Protein AF-A0A8S3X3Z8-F1 (afdb_monomer_lite)

Organism: Parnassius apollo (NCBI:txid110799)

Secondary structure (DSSP, 8-state):
-HHHHHHHHTTB-TTT--SHHHHHH--GGGGB-SS----HHHHHHHHH----HHHHHHHHHHHHHHHHHHHHHHHHHS-TTHHHHHHHHHTSHHHHT--SS--THHHHHHHTT--GGGS---

Sequence (122 aa):
MTLLRSICNRVLMPTAATTDKDYLSIQIEAHLNPVPYLGYLFESQVQKTTLPNDVINAVRKRCIDFTVKLGKQIKQKLPSNYIILEKMCQQSVENTLRQGKDNQIADLAAELGFYDEAIDKL

Foldseek 3Di:
DPPLVVLLVQFFDPPQDDDPVSSLVDDSVVGGDPDGDPDDVLVVVVVVDPDPPVVSVVVVVVSNVVSSVVSVVVSVPQDPCNVVVVVVVCVDPVNCPDPDPPNCVQVVCVVVVNDPVNVPPD

pLDDT: mean 76.03, std 9.34, range [44.56, 89.0]

Structure (mmCIF, N/CA/C/O backbone):
data_AF-A0A8S3X3Z8-F1
#
_entry.id   AF-A0A8S3X3Z8-F1
#
loop_
_atom_site.group_PDB
_atom_site.id
_atom_site.type_symbol
_atom_site.label_atom_id
_atom_site.label_alt_id
_atom_site.label_comp_id
_atom_site.label_asym_id
_atom_site.label_entity_id
_atom_site.label_seq_id
_atom_site.pdbx_PDB_ins_code
_atom_site.Cartn_x
_atom_site.Cartn_y
_atom_site.Cartn_z
_atom_site.occ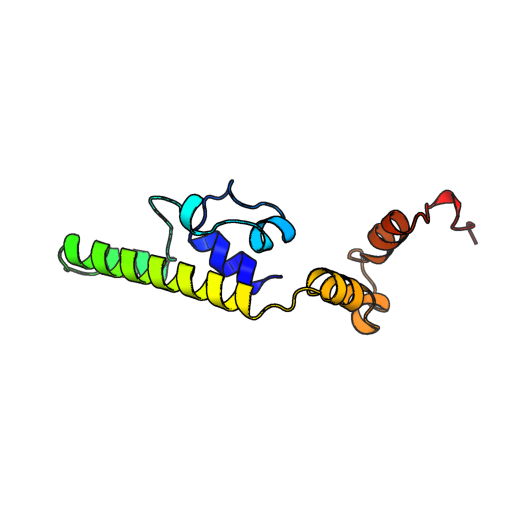upancy
_atom_site.B_iso_or_equiv
_atom_site.auth_seq_id
_atom_site.auth_comp_id
_atom_site.auth_asym_id
_atom_site.auth_atom_id
_atom_site.pdbx_PDB_model_num
ATOM 1 N N . MET A 1 1 ? 5.027 5.522 -8.194 1.00 59.56 1 MET A N 1
ATOM 2 C CA . MET A 1 1 ? 4.266 4.534 -7.384 1.00 59.56 1 MET A CA 1
ATOM 3 C C . MET A 1 1 ? 4.052 4.839 -5.877 1.00 59.56 1 MET A C 1
ATOM 5 O O . MET A 1 1 ? 3.787 3.937 -5.086 1.00 59.56 1 MET A O 1
ATOM 9 N N . THR A 1 2 ? 4.073 6.093 -5.410 1.00 64.69 2 THR A N 1
ATOM 10 C CA . THR A 1 2 ? 4.222 6.386 -3.961 1.00 64.69 2 THR A CA 1
ATOM 11 C C . THR A 1 2 ? 2.991 6.087 -3.093 1.00 64.69 2 THR A C 1
ATOM 13 O O . THR A 1 2 ? 3.135 5.644 -1.953 1.00 64.69 2 THR A O 1
ATOM 16 N N . LEU A 1 3 ? 1.776 6.305 -3.612 1.00 74.62 3 LEU A N 1
ATOM 17 C CA . LEU A 1 3 ? 0.544 6.155 -2.827 1.00 74.62 3 LEU A CA 1
A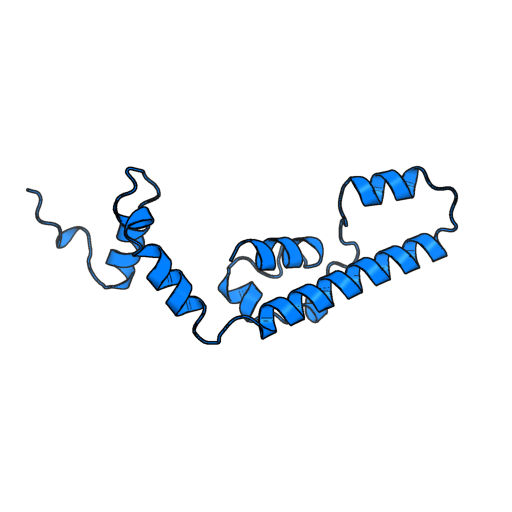TOM 18 C C . LEU A 1 3 ? 0.187 4.685 -2.569 1.00 74.62 3 LEU A C 1
ATOM 20 O O . LEU A 1 3 ? -0.073 4.319 -1.424 1.00 74.62 3 LEU A O 1
ATOM 24 N N . LEU A 1 4 ? 0.215 3.837 -3.606 1.00 77.50 4 LEU A N 1
ATOM 25 C CA . LEU A 1 4 ? -0.046 2.400 -3.464 1.00 77.50 4 LEU A CA 1
ATOM 26 C C . LEU A 1 4 ? 0.973 1.769 -2.510 1.00 77.50 4 LEU A C 1
ATOM 28 O O . LEU A 1 4 ? 0.585 1.073 -1.575 1.00 77.50 4 LEU A O 1
ATOM 32 N N . ARG A 1 5 ? 2.258 2.101 -2.680 1.00 76.75 5 ARG A N 1
ATOM 33 C CA . ARG A 1 5 ? 3.336 1.672 -1.784 1.00 76.75 5 ARG A CA 1
ATOM 34 C C . ARG A 1 5 ? 3.093 2.100 -0.335 1.00 76.75 5 ARG A C 1
ATOM 36 O O . ARG A 1 5 ? 3.203 1.279 0.571 1.00 76.75 5 ARG A O 1
ATOM 43 N N . SER A 1 6 ? 2.718 3.360 -0.103 1.00 79.19 6 SER A N 1
ATOM 44 C CA . SER A 1 6 ? 2.443 3.879 1.245 1.00 79.19 6 SER A CA 1
ATOM 45 C C .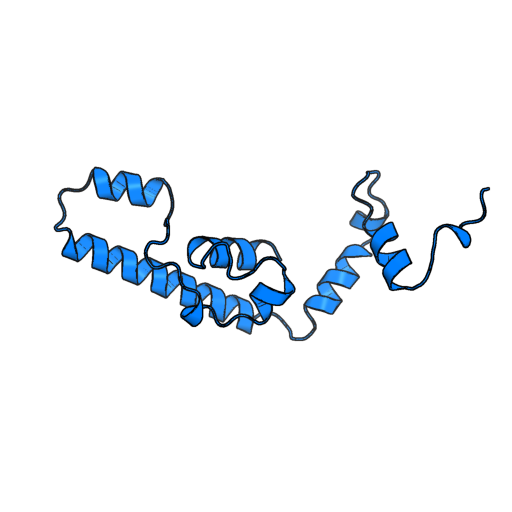 SER A 1 6 ? 1.269 3.167 1.925 1.00 79.19 6 SER A C 1
ATOM 47 O O . SER A 1 6 ? 1.354 2.827 3.105 1.00 79.19 6 SER A O 1
ATOM 49 N N . ILE A 1 7 ? 0.189 2.908 1.183 1.00 80.69 7 ILE A N 1
ATOM 50 C CA . ILE A 1 7 ? -1.008 2.221 1.686 1.00 80.69 7 ILE A CA 1
ATOM 51 C C . ILE A 1 7 ? -0.689 0.758 2.001 1.00 80.69 7 ILE A C 1
ATOM 53 O O . ILE A 1 7 ? -0.995 0.283 3.094 1.00 80.69 7 ILE A O 1
ATOM 57 N N . CYS A 1 8 ? -0.029 0.064 1.075 1.00 79.94 8 CYS A N 1
ATOM 58 C CA . CYS A 1 8 ? 0.349 -1.332 1.241 1.00 79.94 8 CYS A CA 1
ATOM 59 C C . CYS A 1 8 ? 1.322 -1.523 2.416 1.00 79.94 8 CYS A C 1
ATOM 61 O O . CYS A 1 8 ? 1.100 -2.403 3.240 1.00 79.94 8 CYS A O 1
ATOM 63 N N . ASN A 1 9 ? 2.323 -0.656 2.589 1.00 81.19 9 ASN A N 1
ATOM 64 C CA . ASN A 1 9 ? 3.299 -0.772 3.684 1.00 81.19 9 ASN A CA 1
ATOM 65 C C . ASN A 1 9 ? 2.720 -0.603 5.093 1.00 81.19 9 ASN A C 1
ATOM 67 O O . ASN A 1 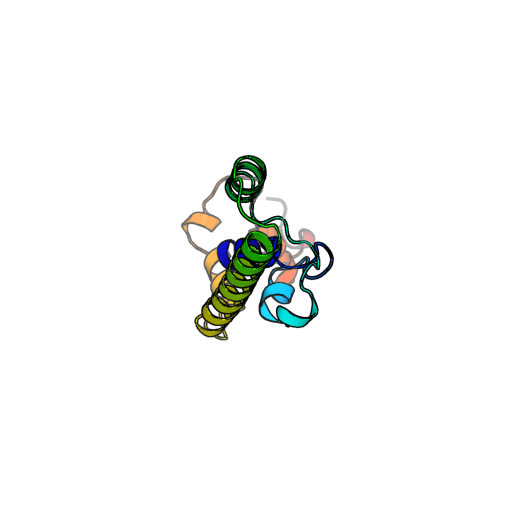9 ? 3.349 -1.024 6.058 1.00 81.19 9 ASN A O 1
ATOM 71 N N . ARG A 1 10 ? 1.535 0.000 5.242 1.00 80.44 10 ARG A N 1
ATOM 72 C CA . ARG A 1 10 ? 0.877 0.105 6.557 1.00 80.44 10 ARG A CA 1
ATOM 73 C C . ARG A 1 10 ? 0.269 -1.210 7.029 1.00 80.44 10 ARG A C 1
ATOM 75 O O . ARG A 1 10 ? 0.030 -1.367 8.222 1.00 80.44 10 ARG A O 1
ATOM 82 N N . VAL A 1 11 ? -0.033 -2.117 6.104 1.00 80.75 11 VAL A N 1
ATOM 83 C CA . VAL A 1 11 ? -0.817 -3.325 6.395 1.00 80.75 11 VAL A CA 1
ATOM 84 C C . VAL A 1 11 ? -0.071 -4.600 6.027 1.00 80.75 11 VAL A C 1
ATOM 86 O O . VAL A 1 11 ? -0.319 -5.643 6.621 1.00 80.75 11 VAL A O 1
ATOM 89 N N . LEU A 1 12 ? 0.848 -4.531 5.068 1.00 81.56 12 LEU A N 1
ATOM 90 C CA . LEU A 1 12 ? 1.684 -5.654 4.674 1.00 81.56 12 LEU A CA 1
ATOM 91 C C . LEU A 1 12 ? 2.852 -5.853 5.635 1.00 81.56 12 LEU A C 1
ATOM 93 O O . LEU A 1 12 ? 3.320 -4.924 6.298 1.00 81.56 12 LEU A O 1
ATOM 97 N N . MET A 1 13 ? 3.354 -7.082 5.669 1.00 78.44 13 MET A N 1
ATOM 98 C CA . MET A 1 13 ? 4.633 -7.381 6.299 1.00 78.44 13 MET A CA 1
ATOM 99 C C . MET A 1 13 ? 5.772 -6.613 5.602 1.00 78.44 13 MET A C 1
ATOM 101 O O . MET A 1 13 ? 5.770 -6.517 4.373 1.00 78.44 13 MET A O 1
ATOM 105 N N . PRO A 1 14 ? 6.792 -6.130 6.340 1.00 71.88 14 PRO A N 1
ATOM 106 C CA . PRO A 1 14 ? 7.942 -5.435 5.747 1.00 71.88 14 PRO A CA 1
ATOM 107 C C . PRO A 1 14 ? 8.699 -6.268 4.704 1.00 71.88 14 PRO A C 1
ATOM 109 O O . PRO A 1 14 ? 9.363 -5.724 3.831 1.00 71.88 14 PRO A O 1
ATOM 112 N N . THR A 1 15 ? 8.594 -7.595 4.796 1.00 73.50 15 THR A N 1
ATOM 113 C CA . THR A 1 15 ? 9.233 -8.561 3.896 1.00 73.50 15 THR A CA 1
ATOM 114 C C . THR A 1 15 ? 8.399 -8.899 2.662 1.00 73.50 15 THR A C 1
ATOM 116 O O . THR A 1 15 ? 8.874 -9.625 1.797 1.00 73.50 15 THR A O 1
ATOM 119 N N . ALA A 1 16 ? 7.156 -8.418 2.576 1.00 68.62 16 ALA A N 1
ATOM 120 C CA . ALA A 1 16 ? 6.211 -8.848 1.552 1.00 68.62 16 ALA A CA 1
ATOM 121 C C . ALA A 1 16 ? 6.489 -8.240 0.173 1.00 68.62 16 ALA A C 1
ATOM 123 O O . ALA A 1 16 ? 6.277 -8.898 -0.838 1.00 68.62 16 ALA A O 1
ATOM 124 N N . ALA A 1 17 ? 6.931 -6.984 0.122 1.00 62.19 17 ALA A N 1
ATOM 125 C CA . ALA A 1 17 ? 7.170 -6.273 -1.126 1.00 62.19 17 ALA A CA 1
ATOM 126 C C . ALA A 1 17 ? 8.309 -5.270 -0.939 1.00 62.19 17 ALA A C 1
ATOM 128 O O . ALA A 1 17 ? 8.236 -4.392 -0.078 1.00 62.19 17 ALA A O 1
ATOM 129 N N . THR A 1 18 ? 9.357 -5.407 -1.748 1.00 63.12 18 THR A N 1
ATOM 130 C CA . THR A 1 18 ? 10.528 -4.520 -1.731 1.00 63.12 18 THR A CA 1
ATOM 131 C C . THR A 1 18 ? 10.606 -3.657 -2.984 1.00 63.12 18 THR A C 1
ATOM 133 O O . THR A 1 18 ? 11.146 -2.551 -2.910 1.00 63.12 18 THR A O 1
ATOM 136 N N . THR A 1 19 ? 10.013 -4.089 -4.102 1.00 63.53 19 THR A N 1
ATOM 137 C CA . THR A 1 19 ? 10.003 -3.334 -5.365 1.00 63.53 19 THR A CA 1
ATOM 138 C C . THR A 1 19 ? 8.599 -2.897 -5.795 1.00 63.53 19 THR A C 1
ATOM 140 O O . THR A 1 19 ? 7.594 -3.508 -5.434 1.00 63.53 19 THR A O 1
ATOM 143 N N . ASP A 1 20 ? 8.505 -1.838 -6.608 1.00 64.56 20 ASP A N 1
ATOM 144 C CA . ASP A 1 20 ? 7.224 -1.313 -7.119 1.00 64.56 20 ASP A CA 1
ATOM 145 C C . ASP A 1 20 ? 6.453 -2.333 -7.979 1.00 64.56 20 ASP A C 1
ATOM 147 O O . ASP A 1 20 ? 5.218 -2.354 -7.980 1.00 64.56 20 ASP A O 1
ATOM 151 N N . LYS A 1 21 ? 7.171 -3.251 -8.639 1.00 65.62 21 LYS A N 1
ATOM 152 C CA . LYS A 1 21 ? 6.579 -4.385 -9.366 1.00 65.62 21 LYS A CA 1
ATOM 153 C C . LYS A 1 21 ? 5.918 -5.389 -8.422 1.00 65.62 21 LYS A C 1
ATOM 155 O O . LYS A 1 21 ? 4.878 -5.945 -8.775 1.00 65.62 21 LYS A O 1
ATOM 160 N N . ASP A 1 22 ? 6.460 -5.568 -7.219 1.00 70.38 22 ASP A N 1
ATOM 161 C CA . ASP A 1 22 ? 5.895 -6.478 -6.223 1.00 70.38 22 ASP A CA 1
ATOM 162 C C . ASP A 1 22 ? 4.562 -5.947 -5.700 1.00 70.38 22 ASP A C 1
ATOM 164 O O . ASP A 1 22 ? 3.592 -6.691 -5.642 1.00 70.38 22 ASP A O 1
ATOM 168 N N . TYR A 1 23 ? 4.430 -4.644 -5.426 1.00 72.25 23 TYR A N 1
ATOM 169 C CA . TYR A 1 23 ? 3.136 -4.077 -5.006 1.00 72.25 23 TYR A CA 1
ATOM 170 C C . TYR A 1 23 ? 2.043 -4.218 -6.081 1.00 72.25 23 TYR A C 1
ATOM 172 O O . TYR A 1 23 ? 0.854 -4.324 -5.757 1.00 72.25 23 TYR A O 1
ATOM 180 N N . LEU A 1 24 ? 2.431 -4.255 -7.360 1.00 72.75 24 LEU A N 1
ATOM 181 C CA . LEU A 1 24 ? 1.525 -4.475 -8.487 1.00 72.75 24 LEU A CA 1
ATOM 182 C C . LEU A 1 24 ? 1.168 -5.949 -8.700 1.00 72.75 24 LEU A C 1
ATOM 184 O O . LEU A 1 24 ? 0.092 -6.225 -9.223 1.00 72.75 24 LEU A O 1
ATOM 188 N N . SER A 1 25 ? 1.992 -6.907 -8.286 1.00 72.38 25 SER A N 1
ATOM 189 C CA . SER A 1 25 ? 1.725 -8.342 -8.474 1.00 72.38 25 SER A CA 1
ATOM 190 C C . SER A 1 25 ? 1.189 -9.020 -7.209 1.00 72.38 25 SER A C 1
ATOM 192 O O . SER A 1 25 ? 0.403 -9.963 -7.309 1.00 72.38 25 SER A O 1
ATOM 194 N N . ILE A 1 26 ? 1.504 -8.488 -6.027 1.00 75.69 26 ILE A N 1
ATOM 195 C CA . ILE A 1 26 ? 1.234 -9.138 -4.746 1.00 75.69 26 ILE A CA 1
ATOM 196 C C . ILE A 1 26 ? -0.259 -9.286 -4.451 1.00 75.69 26 ILE A C 1
ATOM 198 O O . ILE A 1 26 ? -1.091 -8.409 -4.727 1.00 75.69 26 ILE A O 1
ATOM 202 N N . GLN A 1 27 ? -0.587 -10.425 -3.844 1.00 74.44 27 GLN A N 1
ATOM 203 C CA . GLN A 1 27 ? -1.867 -10.665 -3.196 1.00 74.44 27 GLN A CA 1
ATOM 204 C C . GLN A 1 27 ? -1.811 -10.074 -1.788 1.00 74.44 27 GLN A C 1
ATOM 206 O O . GLN A 1 27 ? -1.185 -10.643 -0.892 1.00 74.44 27 GLN A O 1
ATOM 211 N N . ILE A 1 28 ? -2.454 -8.914 -1.614 1.00 74.94 28 ILE A N 1
ATOM 212 C CA . ILE A 1 28 ? -2.405 -8.120 -0.375 1.00 74.94 28 ILE A CA 1
ATOM 213 C C . ILE A 1 28 ? -2.869 -8.948 0.835 1.00 74.94 28 ILE A C 1
ATOM 215 O O . ILE A 1 28 ? -2.270 -8.871 1.899 1.00 74.94 28 ILE A O 1
ATOM 219 N N . GLU A 1 29 ? -3.897 -9.783 0.662 1.00 74.25 29 GLU A N 1
ATOM 220 C CA . GLU A 1 29 ? -4.501 -10.589 1.736 1.00 74.25 29 GLU A CA 1
ATOM 221 C C . GLU A 1 29 ? -3.581 -11.694 2.267 1.00 74.25 29 GLU A C 1
ATOM 223 O O . GLU A 1 29 ? -3.663 -12.040 3.440 1.00 74.25 29 GLU A O 1
ATOM 228 N N . ALA A 1 30 ? -2.686 -12.225 1.430 1.00 76.12 30 ALA A N 1
ATOM 229 C CA . ALA A 1 30 ? -1.796 -13.321 1.811 1.00 76.12 30 ALA A CA 1
ATOM 230 C C . ALA A 1 30 ? -0.597 -12.858 2.657 1.00 76.12 30 ALA A C 1
ATOM 232 O O . ALA A 1 30 ? 0.031 -13.670 3.328 1.00 76.12 30 ALA A O 1
ATOM 233 N N . HIS A 1 31 ? -0.286 -11.560 2.633 1.00 79.31 31 HIS A N 1
ATOM 234 C CA . HIS A 1 31 ? 0.911 -10.995 3.261 1.00 79.31 31 HIS A CA 1
ATOM 235 C C . HIS A 1 31 ? 0.582 -9.919 4.304 1.00 79.31 31 HIS A C 1
ATOM 237 O O . HIS A 1 31 ? 1.394 -9.030 4.578 1.00 79.31 31 HIS A O 1
ATOM 243 N N . LEU A 1 32 ? -0.624 -9.986 4.872 1.00 79.38 32 LEU A N 1
ATOM 244 C CA . LEU A 1 32 ? -1.065 -9.102 5.943 1.00 79.38 32 LEU A CA 1
ATOM 245 C C . LEU A 1 32 ? -0.195 -9.283 7.187 1.00 79.38 32 LEU A C 1
ATOM 247 O O . LEU A 1 32 ? 0.057 -10.400 7.637 1.00 79.38 32 LEU A O 1
ATOM 251 N N . ASN A 1 33 ? 0.226 -8.166 7.768 1.00 78.44 33 ASN A N 1
ATOM 252 C CA . ASN A 1 33 ? 0.843 -8.159 9.080 1.00 78.44 33 ASN A CA 1
ATOM 253 C C . ASN A 1 33 ? -0.227 -8.517 10.132 1.00 78.44 33 ASN A C 1
ATOM 255 O O . ASN A 1 33 ? -1.287 -7.887 10.139 1.00 78.44 33 ASN A O 1
ATOM 259 N N . PRO A 1 34 ? 0.018 -9.502 11.019 1.00 71.38 34 PRO A N 1
ATOM 260 C CA . PRO A 1 34 ? -0.931 -9.882 12.066 1.00 71.38 34 PRO A CA 1
ATOM 261 C C . PRO A 1 34 ? -1.202 -8.755 13.076 1.00 71.38 34 PRO A C 1
ATOM 263 O O . PRO A 1 34 ? -2.286 -8.707 13.657 1.00 71.38 34 PRO A O 1
ATOM 266 N N . VAL A 1 35 ? -0.253 -7.831 13.275 1.00 75.44 35 VAL A N 1
ATOM 267 C CA . VAL A 1 35 ? -0.410 -6.662 14.155 1.00 75.44 35 VAL A CA 1
ATOM 268 C C . VAL A 1 35 ? 0.086 -5.409 13.421 1.00 75.44 35 VAL A C 1
ATOM 270 O O . VAL A 1 35 ? 1.187 -4.917 13.681 1.00 75.44 35 VAL A O 1
ATOM 273 N N . PRO A 1 36 ? -0.700 -4.882 12.465 1.00 78.94 36 PRO A N 1
ATOM 274 C CA . PRO A 1 36 ? -0.289 -3.726 11.690 1.00 78.94 36 PRO A CA 1
ATOM 275 C C . PRO A 1 36 ? -0.381 -2.460 12.544 1.00 78.94 36 PRO A C 1
ATOM 277 O O . PRO A 1 36 ? -1.365 -2.231 13.253 1.00 78.94 36 PRO A O 1
ATOM 280 N N . TYR A 1 37 ? 0.644 -1.619 12.446 1.00 81.88 37 TYR A N 1
ATOM 281 C CA . TYR A 1 37 ? 0.660 -0.306 13.077 1.00 81.88 37 TYR A CA 1
ATOM 282 C C . TYR A 1 37 ? -0.162 0.677 12.236 1.00 81.88 37 TYR A C 1
ATOM 284 O O . TYR A 1 37 ? 0.255 1.093 11.153 1.00 81.88 37 TYR A O 1
ATOM 292 N N . LEU A 1 38 ? -1.335 1.071 12.738 1.00 81.75 38 LEU A N 1
ATOM 293 C CA . LEU A 1 38 ? -2.266 1.948 12.009 1.00 81.75 38 LEU A CA 1
ATOM 294 C C . LEU A 1 38 ? -1.912 3.443 12.099 1.00 81.75 38 LEU A C 1
ATOM 296 O O . LEU A 1 38 ? -2.592 4.281 11.503 1.00 81.75 38 LEU A O 1
ATOM 300 N N . GLY A 1 39 ? -0.830 3.781 12.803 1.00 83.69 39 GLY A N 1
ATOM 301 C CA . GLY A 1 39 ? -0.324 5.142 12.943 1.00 83.69 39 GLY A CA 1
ATOM 302 C C . GLY A 1 39 ? -0.449 5.696 14.358 1.00 83.69 39 GLY A C 1
ATOM 303 O O . GLY A 1 39 ? -1.258 5.247 15.169 1.00 83.69 39 GLY A O 1
ATOM 304 N N . TYR A 1 40 ? 0.338 6.738 14.628 1.00 84.62 40 TYR A N 1
ATOM 305 C CA . TYR A 1 40 ? 0.465 7.344 15.954 1.00 84.62 40 TYR A CA 1
ATOM 306 C C . TYR A 1 40 ? -0.869 7.811 16.538 1.00 84.62 40 TYR A C 1
ATOM 308 O O . TYR A 1 40 ? -1.146 7.557 17.706 1.00 84.62 40 TYR A O 1
ATOM 316 N N . LEU A 1 41 ? -1.713 8.458 15.728 1.00 84.06 41 LEU A N 1
ATOM 317 C CA . LEU A 1 41 ? -3.009 8.958 16.189 1.00 84.06 41 LEU A CA 1
ATOM 318 C C . LEU A 1 41 ? -3.939 7.823 16.614 1.00 84.06 41 LEU A C 1
ATOM 320 O O . LEU A 1 41 ? -4.612 7.951 17.631 1.00 84.06 41 LEU A O 1
ATOM 324 N N . PHE A 1 42 ? -3.955 6.714 15.871 1.00 85.25 42 PHE A N 1
ATOM 325 C CA . PHE A 1 42 ? -4.790 5.567 16.208 1.00 85.25 42 PHE A CA 1
ATOM 326 C C . PHE A 1 42 ? -4.337 4.941 17.528 1.00 85.25 42 PHE A C 1
ATOM 328 O O . PHE A 1 42 ? -5.136 4.833 18.453 1.00 85.25 42 PHE A O 1
ATOM 335 N N . GLU A 1 43 ? -3.048 4.616 17.659 1.00 86.75 43 GLU A N 1
ATOM 336 C CA . GLU A 1 43 ? -2.526 3.993 18.884 1.00 86.75 43 GLU A CA 1
ATOM 337 C C . GLU A 1 43 ? -2.643 4.923 20.104 1.00 86.75 43 GLU A C 1
ATOM 339 O O . GLU A 1 43 ? -3.022 4.483 21.188 1.00 86.75 43 GLU A O 1
ATOM 344 N N . SER A 1 44 ? -2.418 6.228 19.924 1.00 86.31 44 SER A N 1
ATOM 345 C CA . SER A 1 44 ? -2.583 7.217 20.998 1.00 86.31 44 SER A CA 1
ATOM 346 C C . SER A 1 44 ? -4.033 7.330 21.465 1.00 86.31 44 SER A C 1
ATOM 348 O O . SER A 1 44 ? -4.281 7.520 22.654 1.00 86.31 44 SER A O 1
ATOM 350 N N . GLN A 1 45 ? -5.000 7.241 20.547 1.00 85.88 45 GLN A N 1
ATOM 351 C CA . GLN A 1 45 ? -6.418 7.285 20.906 1.00 85.88 45 GLN A CA 1
ATOM 352 C C . GLN A 1 45 ? -6.871 5.978 21.550 1.00 85.88 45 GLN A C 1
ATOM 354 O O . GLN A 1 45 ? -7.619 6.020 22.521 1.00 85.88 45 GLN A O 1
ATOM 359 N N . VAL A 1 46 ? -6.367 4.833 21.087 1.00 85.38 46 VAL A N 1
ATOM 360 C CA . VAL A 1 46 ? -6.619 3.532 21.722 1.00 85.38 46 VAL A CA 1
ATOM 361 C C . VAL A 1 46 ? -6.158 3.535 23.181 1.00 85.38 46 VAL A C 1
ATOM 363 O O . VAL A 1 46 ? -6.908 3.098 24.044 1.00 85.38 46 VAL A O 1
ATOM 366 N N . GLN A 1 47 ? -4.983 4.099 23.474 1.00 82.94 47 GLN A N 1
ATOM 367 C CA . GLN A 1 47 ? -4.472 4.205 24.847 1.00 82.94 47 GLN A CA 1
ATOM 368 C C . GLN A 1 47 ? -5.279 5.160 25.741 1.00 82.94 47 GLN A C 1
ATOM 370 O O . GLN A 1 47 ? -5.345 4.960 26.950 1.00 82.94 47 GLN A O 1
ATOM 375 N N . LYS A 1 48 ? -5.876 6.211 25.168 1.00 86.50 48 LYS A N 1
ATOM 376 C CA . LYS A 1 48 ? -6.653 7.221 25.911 1.00 86.50 48 LYS A CA 1
ATOM 377 C C . LYS A 1 48 ? -8.118 6.841 26.111 1.00 86.50 48 LYS A C 1
ATOM 379 O O . LYS A 1 48 ? -8.809 7.468 26.909 1.00 86.50 48 LYS A O 1
ATOM 384 N N . THR A 1 49 ? -8.606 5.863 25.360 1.00 83.81 49 THR A N 1
ATOM 385 C CA . THR A 1 49 ? -10.024 5.526 25.311 1.00 83.81 49 THR A CA 1
ATOM 386 C C . THR A 1 49 ? -10.358 4.428 26.319 1.00 83.81 49 THR A C 1
ATOM 388 O O . THR A 1 49 ? -9.634 3.452 26.453 1.00 83.81 49 THR A O 1
ATOM 391 N N . THR A 1 50 ? -11.498 4.549 26.999 1.00 85.94 50 THR A N 1
ATOM 392 C CA . THR A 1 50 ? -11.998 3.577 27.996 1.00 85.94 50 THR A CA 1
ATOM 393 C C . THR A 1 50 ? -12.829 2.442 27.379 1.00 85.94 50 THR A C 1
ATOM 395 O O . THR A 1 50 ? -13.550 1.737 28.082 1.00 85.94 50 THR A O 1
ATOM 398 N N . LEU A 1 51 ? -12.796 2.298 26.051 1.00 85.06 51 LEU A N 1
ATOM 399 C CA . LEU A 1 51 ? -13.604 1.318 25.331 1.00 85.06 51 LEU A CA 1
ATOM 400 C C . LEU A 1 51 ? -13.136 -0.109 25.648 1.00 85.06 51 LEU A C 1
ATOM 402 O O . LEU A 1 51 ? -11.938 -0.338 25.818 1.00 85.06 51 LEU A O 1
ATOM 406 N N . PRO A 1 52 ? -14.059 -1.087 25.643 1.00 88.56 52 PRO A N 1
ATOM 407 C CA . PRO A 1 52 ? -13.694 -2.491 25.719 1.00 88.56 52 PRO A CA 1
ATOM 408 C C . PRO A 1 52 ? -12.735 -2.874 24.590 1.00 88.56 52 PRO A C 1
ATOM 410 O O . PRO A 1 52 ? -12.880 -2.427 23.445 1.00 88.56 52 PRO A O 1
ATOM 413 N N . ASN A 1 53 ? -11.788 -3.757 24.905 1.00 84.81 53 ASN A N 1
ATOM 414 C CA . ASN A 1 53 ? -10.757 -4.195 23.965 1.00 84.81 53 ASN A CA 1
ATOM 415 C C . ASN A 1 53 ? -11.364 -4.834 22.698 1.00 84.81 53 ASN A C 1
ATOM 417 O O . ASN A 1 53 ? -10.838 -4.694 21.596 1.00 84.81 53 ASN A O 1
ATOM 421 N N . ASP A 1 54 ? -12.529 -5.464 22.839 1.00 87.25 54 ASP A N 1
ATOM 422 C CA . ASP A 1 54 ? -13.285 -6.101 21.758 1.00 87.25 54 ASP A CA 1
ATOM 423 C C . ASP A 1 54 ? -13.731 -5.082 20.698 1.00 87.25 54 ASP A C 1
ATOM 425 O O . ASP A 1 54 ? -13.631 -5.326 19.493 1.00 87.25 54 ASP A O 1
ATOM 429 N N . VAL A 1 55 ? -14.166 -3.898 21.145 1.00 86.75 55 VAL A N 1
ATOM 430 C CA . VAL A 1 55 ? -14.595 -2.800 20.268 1.00 86.75 55 VAL A CA 1
ATOM 431 C C . VAL A 1 55 ? -13.389 -2.202 19.550 1.00 86.75 55 VAL A C 1
ATOM 433 O O . VAL A 1 55 ? -13.441 -1.975 18.340 1.00 86.75 55 VAL A O 1
ATOM 436 N N . ILE A 1 56 ? -12.279 -2.005 20.265 1.00 85.12 56 ILE A N 1
ATOM 437 C CA . ILE A 1 56 ? -11.018 -1.515 19.690 1.00 85.12 56 ILE A CA 1
ATOM 438 C C . ILE A 1 56 ? -10.521 -2.467 18.596 1.00 85.12 56 ILE A C 1
ATOM 440 O O . ILE A 1 56 ? -10.170 -2.023 17.499 1.00 85.12 56 ILE A O 1
ATOM 444 N N . ASN A 1 57 ? -10.557 -3.775 18.852 1.00 86.00 57 ASN A N 1
ATOM 445 C CA . ASN A 1 57 ? -10.172 -4.795 17.880 1.00 86.00 57 ASN A CA 1
ATOM 446 C C . ASN A 1 57 ? -11.110 -4.819 16.666 1.00 86.00 57 ASN A C 1
ATOM 448 O O . ASN A 1 57 ? -10.641 -4.944 15.532 1.00 86.00 57 ASN A O 1
ATOM 452 N N . ALA A 1 58 ? -12.417 -4.629 16.865 1.00 87.75 58 ALA A N 1
ATOM 453 C CA . ALA A 1 58 ? -13.377 -4.530 15.767 1.00 87.75 58 ALA A CA 1
ATOM 454 C C . ALA A 1 58 ? -13.115 -3.306 14.870 1.00 87.75 58 ALA A C 1
ATOM 456 O O . ALA A 1 58 ? -13.157 -3.415 13.641 1.00 87.75 58 ALA A O 1
ATOM 457 N N . VAL A 1 59 ? -12.802 -2.149 15.463 1.00 87.56 59 VAL A N 1
ATOM 458 C CA . VAL A 1 59 ? -12.435 -0.935 14.713 1.00 87.56 59 VAL A CA 1
ATOM 459 C C . VAL A 1 59 ? -11.111 -1.138 13.977 1.00 87.56 59 VAL A C 1
ATOM 461 O O . VAL A 1 59 ? -11.038 -0.864 12.780 1.00 87.56 59 VAL A O 1
ATOM 464 N N . ARG A 1 60 ? -10.094 -1.692 14.650 1.00 88.00 60 ARG A N 1
ATOM 465 C CA . ARG A 1 60 ? -8.789 -2.015 14.051 1.00 88.00 60 ARG A CA 1
ATOM 466 C C . ARG A 1 60 ? -8.959 -2.912 12.824 1.00 88.00 60 ARG A C 1
ATOM 468 O O . ARG A 1 60 ? -8.437 -2.591 11.757 1.00 88.00 60 ARG A O 1
ATOM 475 N N . LYS A 1 61 ? -9.760 -3.975 12.941 1.00 87.56 61 LYS A N 1
ATOM 476 C CA . LYS A 1 61 ? -10.087 -4.874 11.826 1.00 87.56 61 LYS A CA 1
ATOM 477 C C . LYS A 1 61 ? -10.757 -4.135 10.666 1.00 87.56 61 LYS A C 1
ATOM 479 O O . LYS A 1 61 ? -10.322 -4.279 9.530 1.00 87.56 61 LYS A O 1
ATOM 484 N N . ARG A 1 62 ? -11.745 -3.276 10.936 1.00 87.88 62 ARG A N 1
ATOM 485 C CA . ARG A 1 62 ? -12.392 -2.464 9.886 1.00 87.88 62 ARG A CA 1
ATOM 486 C C . ARG A 1 62 ? -11.413 -1.530 9.174 1.00 87.88 62 ARG A C 1
ATOM 488 O O . ARG A 1 62 ? -11.509 -1.380 7.958 1.00 87.88 62 ARG A O 1
ATOM 495 N N . CYS A 1 63 ? -10.478 -0.913 9.897 1.00 88.06 63 CYS A N 1
ATOM 496 C CA . CYS A 1 63 ? -9.446 -0.063 9.299 1.00 88.06 63 CYS A CA 1
ATOM 497 C C . CYS A 1 63 ? -8.512 -0.862 8.381 1.00 88.06 63 CYS A C 1
ATOM 499 O O . CYS A 1 63 ? -8.198 -0.408 7.279 1.00 88.06 63 CYS A O 1
ATOM 501 N N . ILE A 1 64 ? -8.107 -2.061 8.807 1.00 87.19 64 ILE A N 1
ATOM 502 C CA . ILE A 1 64 ? -7.314 -2.990 7.992 1.00 87.19 64 ILE A CA 1
ATOM 503 C C . ILE A 1 64 ? -8.089 -3.362 6.724 1.00 87.19 64 ILE A C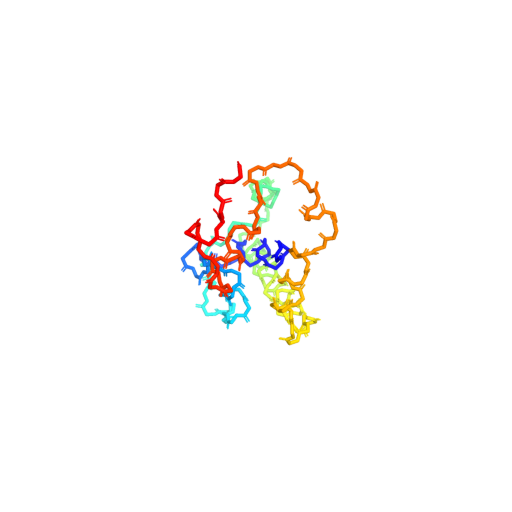 1
ATOM 505 O O . ILE A 1 64 ? -7.596 -3.126 5.621 1.00 87.19 64 ILE A O 1
ATOM 509 N N . ASP A 1 65 ? -9.329 -3.836 6.866 1.00 88.06 65 ASP A N 1
ATOM 510 C CA . ASP A 1 65 ? -10.186 -4.246 5.747 1.00 88.06 65 ASP A CA 1
ATOM 511 C C . ASP A 1 65 ? -10.409 -3.104 4.745 1.00 88.06 65 ASP A C 1
ATOM 513 O O . ASP A 1 65 ? -10.370 -3.307 3.528 1.00 88.06 65 ASP A O 1
ATOM 517 N N . PHE A 1 66 ? -10.622 -1.882 5.242 1.00 89.00 66 PHE A N 1
ATOM 518 C CA . PHE A 1 66 ? -10.739 -0.691 4.405 1.00 89.00 66 PHE A CA 1
ATOM 519 C C . PHE A 1 66 ? -9.453 -0.427 3.620 1.00 89.00 66 PHE A C 1
ATOM 521 O O . PHE A 1 66 ? -9.504 -0.190 2.414 1.00 89.00 66 PHE A O 1
ATOM 528 N N . THR A 1 67 ? -8.300 -0.512 4.281 1.00 86.75 67 THR A N 1
ATOM 529 C CA . THR A 1 67 ? -6.999 -0.248 3.657 1.00 86.75 67 THR A CA 1
ATOM 530 C C . THR A 1 67 ? -6.670 -1.299 2.591 1.00 86.75 67 THR A C 1
ATOM 532 O O . THR A 1 67 ? -6.203 -0.951 1.505 1.00 86.75 67 THR A O 1
ATOM 535 N N . VAL A 1 68 ? -7.008 -2.570 2.838 1.00 86.81 68 VAL A N 1
ATOM 536 C CA . VAL A 1 68 ? -6.895 -3.655 1.846 1.00 86.81 68 VAL A CA 1
ATOM 537 C C . VAL A 1 68 ? -7.789 -3.389 0.636 1.00 86.81 68 VAL A C 1
ATOM 539 O O . VAL A 1 68 ? -7.327 -3.470 -0.506 1.00 86.81 68 VAL A O 1
ATOM 542 N N . LYS A 1 69 ? -9.060 -3.031 0.862 1.00 88.19 69 LYS A N 1
ATOM 543 C CA . LYS A 1 69 ? -9.995 -2.692 -0.224 1.00 88.19 69 LYS A CA 1
ATOM 544 C C . LYS A 1 69 ? -9.505 -1.499 -1.038 1.00 88.19 69 LYS A C 1
ATOM 546 O O . LYS A 1 69 ? -9.553 -1.550 -2.265 1.00 88.19 69 LYS A O 1
ATOM 551 N N . LEU A 1 70 ? -8.997 -0.463 -0.375 1.00 86.44 70 LEU A N 1
ATOM 552 C CA . LEU A 1 70 ? -8.448 0.720 -1.031 1.00 86.44 70 LEU A CA 1
ATOM 553 C C . LEU A 1 70 ? -7.242 0.360 -1.909 1.00 86.44 70 LEU A C 1
ATOM 555 O O . LEU A 1 70 ? -7.201 0.752 -3.074 1.00 86.44 70 LEU A O 1
ATOM 559 N N . GLY A 1 71 ? -6.307 -0.447 -1.396 1.00 84.38 71 GLY A N 1
ATOM 560 C CA . GLY A 1 71 ? -5.165 -0.940 -2.171 1.00 84.38 71 GLY A CA 1
ATOM 561 C C . GLY A 1 71 ? -5.596 -1.715 -3.421 1.00 84.38 71 GLY A C 1
ATOM 562 O O . GLY A 1 71 ? -5.102 -1.446 -4.518 1.00 84.38 71 GLY A O 1
ATOM 563 N N . LYS A 1 72 ? -6.588 -2.609 -3.292 1.00 84.00 72 LYS A N 1
ATOM 564 C CA . LYS A 1 72 ? -7.162 -3.351 -4.431 1.00 84.00 72 LYS A CA 1
ATOM 565 C C . LYS A 1 72 ? -7.802 -2.426 -5.469 1.00 84.00 72 LYS A C 1
ATOM 567 O O . LYS A 1 72 ? -7.566 -2.601 -6.661 1.00 84.00 72 LYS A O 1
ATOM 572 N N . GLN A 1 73 ? -8.584 -1.438 -5.038 1.00 86.00 73 GLN A N 1
ATOM 573 C CA . GLN A 1 73 ? -9.244 -0.501 -5.952 1.00 86.00 73 GLN A CA 1
ATOM 574 C C . GLN A 1 73 ? -8.247 0.394 -6.692 1.00 86.00 73 GLN A C 1
ATOM 576 O O . GLN A 1 73 ? -8.413 0.626 -7.888 1.00 86.00 73 GLN A O 1
ATOM 581 N N . ILE A 1 74 ? -7.198 0.869 -6.013 1.00 83.06 74 ILE A N 1
ATOM 582 C CA . ILE A 1 74 ? -6.127 1.641 -6.657 1.00 83.06 74 ILE A CA 1
ATOM 583 C C . ILE A 1 74 ? -5.434 0.774 -7.710 1.00 83.06 74 ILE A C 1
ATOM 585 O O . ILE A 1 74 ? -5.301 1.206 -8.852 1.00 83.06 74 ILE A O 1
ATOM 589 N N . LYS A 1 75 ? -5.084 -0.471 -7.358 1.00 80.62 75 LYS A N 1
ATOM 590 C CA . LYS A 1 75 ? -4.501 -1.454 -8.283 1.00 80.62 75 LYS A CA 1
ATOM 591 C C . LYS A 1 75 ? -5.379 -1.702 -9.513 1.00 80.62 75 LYS A C 1
ATOM 593 O O . LYS A 1 75 ? -4.859 -1.739 -10.617 1.00 80.62 75 LYS A O 1
ATOM 598 N N . GLN A 1 76 ? -6.694 -1.822 -9.342 1.00 83.19 76 GLN A N 1
ATOM 599 C CA . GLN A 1 76 ? -7.634 -2.020 -10.455 1.00 83.19 76 GLN A CA 1
ATOM 600 C C . GLN A 1 76 ? -7.793 -0.792 -11.358 1.00 83.19 76 GLN A C 1
ATOM 602 O O . GLN A 1 76 ? -8.067 -0.941 -12.544 1.00 83.19 76 GLN A O 1
ATOM 607 N N . LYS A 1 77 ? -7.659 0.419 -10.807 1.00 84.00 77 LYS A N 1
ATOM 608 C CA . LYS A 1 77 ? -7.750 1.667 -11.581 1.00 84.00 77 LYS A CA 1
ATOM 609 C C . LYS A 1 77 ? -6.460 2.005 -12.324 1.00 84.00 77 LYS A C 1
ATOM 611 O O . LYS A 1 77 ? -6.482 2.874 -13.193 1.00 84.00 77 LYS A O 1
ATOM 616 N N . LEU A 1 78 ? -5.348 1.364 -11.972 1.00 80.25 78 LEU A N 1
ATOM 617 C CA . LEU A 1 78 ? -4.087 1.544 -12.674 1.00 80.25 78 LEU A CA 1
ATOM 618 C C . LEU A 1 78 ? -4.171 0.866 -14.047 1.00 80.25 78 LEU A C 1
ATOM 620 O O . LEU A 1 78 ? -4.603 -0.284 -14.139 1.00 80.25 78 LEU A O 1
ATOM 624 N N . PRO A 1 79 ? -3.778 1.563 -15.122 1.00 77.25 79 PRO A N 1
ATOM 625 C CA . PRO A 1 79 ? -3.821 0.983 -16.449 1.00 77.25 79 PRO A CA 1
ATOM 626 C C . PRO A 1 79 ? -2.752 -0.111 -16.580 1.00 77.25 79 PRO A C 1
ATOM 628 O O . PRO A 1 79 ? -1.705 -0.070 -15.932 1.00 77.25 79 PRO A O 1
ATOM 631 N N . SER A 1 80 ? -2.996 -1.101 -17.437 1.00 73.38 80 SER A N 1
ATOM 632 C CA . SER A 1 80 ? -2.092 -2.247 -17.633 1.00 73.38 80 SER A CA 1
ATOM 633 C C . SER A 1 80 ? -0.692 -1.840 -18.108 1.00 73.38 80 SER A C 1
ATOM 635 O O . SER A 1 80 ? 0.286 -2.526 -17.823 1.00 73.38 80 SER A O 1
ATOM 637 N N . ASN A 1 81 ? -0.578 -0.695 -18.783 1.00 73.75 81 ASN A N 1
ATOM 638 C CA . ASN A 1 81 ? 0.675 -0.104 -19.248 1.00 73.75 81 ASN A CA 1
ATOM 639 C C . ASN A 1 81 ? 1.323 0.848 -18.226 1.00 73.75 81 ASN A C 1
ATOM 641 O O . ASN A 1 81 ? 2.219 1.604 -18.595 1.00 73.75 81 ASN A O 1
ATOM 645 N N . TYR A 1 82 ? 0.909 0.828 -16.955 1.00 76.38 82 TYR A N 1
ATOM 646 C CA . TYR A 1 82 ? 1.425 1.745 -15.936 1.00 76.38 82 TYR A CA 1
ATOM 647 C C . TYR A 1 82 ? 2.959 1.756 -15.841 1.00 76.38 82 TYR A C 1
ATOM 649 O O . TYR A 1 82 ? 3.549 2.826 -15.774 1.00 76.38 82 TYR A O 1
ATOM 657 N N . ILE A 1 83 ? 3.610 0.588 -15.900 1.00 73.69 83 ILE A N 1
ATOM 658 C CA . ILE A 1 83 ? 5.080 0.485 -15.846 1.00 73.69 83 ILE A CA 1
ATOM 659 C C . ILE A 1 83 ? 5.725 1.250 -17.013 1.00 73.69 83 ILE A C 1
ATOM 661 O O . ILE A 1 83 ? 6.748 1.905 -16.843 1.00 73.69 83 ILE A O 1
ATOM 665 N N . ILE A 1 84 ? 5.111 1.196 -18.197 1.00 74.62 84 ILE A N 1
ATOM 666 C CA . ILE A 1 84 ? 5.587 1.911 -19.385 1.00 74.62 84 ILE A CA 1
ATOM 667 C C . ILE A 1 84 ? 5.380 3.416 -19.202 1.00 74.62 84 ILE A C 1
ATOM 669 O O . ILE A 1 84 ? 6.286 4.190 -19.486 1.00 74.62 84 ILE A O 1
ATOM 673 N N . LEU A 1 85 ? 4.220 3.832 -18.687 1.00 76.81 85 LEU A N 1
ATOM 674 C CA . LEU A 1 85 ? 3.932 5.241 -18.406 1.00 76.81 85 LEU A CA 1
ATOM 675 C C . LEU A 1 85 ? 4.878 5.823 -17.347 1.00 76.81 85 LEU A C 1
ATOM 677 O O . LEU A 1 85 ? 5.311 6.963 -17.482 1.00 76.81 85 LEU A O 1
ATOM 681 N N . GLU A 1 86 ? 5.237 5.044 -16.325 1.00 77.44 86 GLU A N 1
ATOM 682 C CA . GLU A 1 86 ? 6.214 5.450 -15.311 1.00 77.44 86 GLU A CA 1
ATOM 683 C C . GLU A 1 86 ? 7.601 5.651 -15.939 1.00 77.44 86 GLU A C 1
ATOM 685 O O . GLU A 1 86 ? 8.205 6.701 -15.724 1.00 77.44 86 GLU A O 1
ATOM 690 N N . LYS A 1 87 ? 8.047 4.732 -16.810 1.00 75.81 87 LYS A N 1
ATOM 691 C CA . LYS A 1 87 ? 9.287 4.895 -17.593 1.00 75.81 87 LYS A CA 1
ATOM 692 C C . LYS A 1 87 ? 9.246 6.107 -18.529 1.00 75.81 87 LYS A C 1
ATOM 694 O O . LYS A 1 87 ? 10.208 6.860 -18.607 1.00 75.81 87 LYS A O 1
ATOM 699 N N . MET A 1 88 ? 8.122 6.353 -19.201 1.00 75.12 88 MET A N 1
ATOM 700 C CA . MET A 1 88 ? 7.950 7.547 -20.041 1.00 75.12 88 MET A CA 1
ATOM 701 C C . MET A 1 88 ? 8.021 8.839 -19.217 1.00 75.12 88 MET A C 1
ATOM 703 O O . MET A 1 88 ? 8.612 9.821 -19.657 1.00 75.12 88 MET A O 1
ATOM 707 N N . CYS A 1 89 ? 7.476 8.838 -17.998 1.00 77.69 89 CYS A N 1
ATOM 708 C CA . CYS A 1 89 ? 7.590 9.964 -17.073 1.00 77.69 89 CYS A CA 1
ATOM 709 C C . CYS A 1 89 ? 9.041 10.253 -16.657 1.00 77.69 89 CYS A C 1
ATOM 711 O O . CYS A 1 89 ? 9.360 11.413 -16.395 1.00 77.69 89 CYS A O 1
ATOM 713 N N . GLN A 1 90 ? 9.925 9.250 -16.616 1.00 70.62 90 GLN A N 1
ATOM 714 C CA . GLN A 1 90 ? 11.357 9.468 -16.354 1.00 70.62 90 GLN A CA 1
ATOM 715 C C . GLN A 1 90 ? 12.020 10.302 -17.460 1.00 70.62 90 GLN A C 1
ATOM 717 O O . GLN A 1 90 ? 12.922 11.080 -17.171 1.00 70.62 90 GLN A O 1
ATOM 722 N N . GLN A 1 91 ? 11.523 10.206 -18.697 1.00 71.50 91 GLN A N 1
ATOM 723 C CA . GLN A 1 91 ? 11.967 11.009 -19.842 1.00 71.50 91 GLN A CA 1
ATOM 724 C C . GLN A 1 91 ? 11.177 12.316 -20.022 1.00 71.50 91 GLN A C 1
ATOM 726 O O . GLN A 1 91 ? 11.252 12.953 -21.074 1.00 71.50 91 GLN A O 1
ATOM 731 N N . SER A 1 92 ? 10.391 12.742 -19.028 1.00 78.31 92 SER A N 1
ATOM 732 C CA . SER A 1 92 ? 9.721 14.040 -19.111 1.00 78.31 92 SER A CA 1
ATOM 733 C C . SER A 1 92 ? 10.758 15.165 -19.189 1.00 78.31 92 SER A C 1
ATOM 735 O O . SER A 1 92 ? 11.849 15.066 -18.626 1.00 78.31 92 SER A O 1
ATOM 737 N N . VAL A 1 93 ? 10.418 16.256 -19.880 1.00 73.94 93 VAL A N 1
ATOM 738 C CA . VAL A 1 93 ? 11.313 17.416 -20.047 1.00 73.94 93 VAL A CA 1
ATOM 739 C C . VAL A 1 93 ? 11.774 17.957 -18.690 1.00 73.94 93 VAL A C 1
ATOM 741 O O . VAL A 1 93 ? 12.943 18.274 -18.508 1.00 73.94 93 VAL A O 1
ATOM 744 N N . GLU A 1 94 ? 10.870 17.989 -17.712 1.00 74.88 94 GLU A N 1
ATOM 745 C CA . GLU A 1 94 ? 11.154 18.437 -16.348 1.00 74.88 94 GLU A CA 1
ATOM 746 C C . GLU A 1 94 ? 12.180 17.545 -15.634 1.00 74.88 94 GLU A C 1
ATOM 748 O O . GLU A 1 94 ? 13.094 18.056 -14.990 1.00 74.88 94 GLU A O 1
ATOM 753 N N . ASN A 1 95 ? 12.064 16.221 -15.780 1.00 71.12 95 ASN A N 1
ATOM 754 C CA . ASN A 1 95 ? 12.999 15.274 -15.171 1.00 71.12 95 ASN A CA 1
ATOM 755 C C . ASN A 1 95 ? 14.335 15.216 -15.922 1.00 71.12 95 ASN A C 1
ATOM 757 O O . ASN A 1 95 ? 15.381 15.084 -15.296 1.00 71.12 95 ASN A O 1
ATOM 761 N N . THR A 1 96 ? 14.307 15.375 -17.246 1.00 70.94 96 THR A N 1
ATOM 762 C CA . THR A 1 96 ? 15.495 15.321 -18.111 1.00 70.94 96 THR A CA 1
ATOM 763 C C . THR A 1 96 ? 16.395 16.542 -17.933 1.00 70.94 96 THR A C 1
ATOM 765 O O . THR A 1 96 ? 17.617 16.431 -17.985 1.00 70.94 96 THR A O 1
ATOM 768 N N . LEU A 1 97 ? 15.802 17.719 -17.715 1.00 70.50 97 LEU A N 1
ATOM 769 C CA . LEU A 1 97 ? 16.534 18.980 -17.550 1.00 70.50 97 LEU A CA 1
ATOM 770 C C . LEU A 1 97 ? 16.909 19.280 -16.092 1.00 70.50 97 LEU A C 1
ATOM 772 O O . LEU A 1 97 ? 17.528 20.310 -15.810 1.00 70.50 97 LEU A O 1
ATOM 776 N N . ARG A 1 98 ? 16.533 18.410 -15.148 1.00 70.25 98 ARG A N 1
ATOM 777 C CA . ARG A 1 98 ? 16.831 18.595 -13.728 1.00 70.25 98 ARG A CA 1
ATOM 778 C C . ARG A 1 98 ? 18.335 18.421 -13.500 1.00 70.25 98 ARG A C 1
ATOM 780 O O . ARG A 1 98 ? 18.891 17.358 -13.736 1.00 70.25 98 ARG A O 1
ATOM 787 N N . GLN A 1 99 ? 19.013 19.463 -13.025 1.00 62.88 99 GLN A N 1
ATOM 788 C CA . GLN A 1 99 ? 20.427 19.363 -12.654 1.00 62.88 99 GLN A CA 1
ATOM 789 C C . GLN A 1 99 ? 20.560 18.695 -11.276 1.00 62.88 99 GLN A C 1
ATOM 791 O O . GLN A 1 99 ? 20.240 19.305 -10.256 1.00 62.88 99 GLN A O 1
ATOM 796 N N . GLY A 1 100 ? 21.024 17.442 -11.229 1.00 62.66 100 GLY A N 1
ATOM 797 C CA . GLY A 1 100 ? 21.253 16.716 -9.976 1.00 62.66 100 GLY A CA 1
ATOM 798 C C . GLY A 1 100 ? 21.815 15.301 -10.161 1.00 62.66 100 GLY A C 1
ATOM 799 O O . GLY A 1 100 ? 21.907 14.795 -11.272 1.00 62.66 100 GLY A O 1
ATOM 800 N N . LYS A 1 101 ? 22.199 14.654 -9.049 1.00 54.66 101 LYS A N 1
ATOM 801 C CA . LYS A 1 101 ? 22.661 13.247 -9.015 1.00 54.66 101 LYS A CA 1
ATOM 802 C C . LYS A 1 101 ? 21.534 12.219 -9.187 1.00 54.66 101 LYS A C 1
ATOM 804 O O . LYS A 1 101 ? 21.829 11.056 -9.418 1.00 54.66 101 LYS A O 1
ATOM 809 N N . ASP A 1 102 ? 20.273 12.644 -9.125 1.00 58.03 102 ASP A N 1
ATOM 810 C CA . ASP A 1 102 ? 19.087 11.802 -9.356 1.00 58.03 102 ASP A CA 1
ATOM 811 C C . ASP A 1 102 ? 18.798 11.586 -10.856 1.00 58.03 102 ASP A C 1
ATOM 813 O O . ASP A 1 102 ? 17.655 11.371 -11.264 1.00 58.03 102 ASP A O 1
ATOM 817 N N . ASN A 1 103 ? 19.827 11.664 -11.704 1.00 58.00 103 ASN A N 1
ATOM 818 C CA . ASN A 1 103 ? 19.694 11.459 -13.138 1.00 58.00 103 ASN A CA 1
ATOM 819 C C . ASN A 1 103 ? 19.523 9.966 -13.435 1.00 58.00 103 ASN A C 1
ATOM 821 O O . ASN A 1 103 ? 20.468 9.270 -13.801 1.00 58.00 103 ASN A O 1
ATOM 825 N N . GLN A 1 104 ? 18.273 9.503 -13.365 1.00 65.56 104 GLN A N 1
ATOM 826 C CA . GLN A 1 104 ? 17.837 8.165 -13.798 1.00 65.56 104 GLN A CA 1
ATOM 827 C C . GLN A 1 104 ? 18.093 7.899 -15.296 1.00 65.56 104 GLN A C 1
ATOM 829 O O . GLN A 1 104 ? 17.869 6.797 -15.783 1.00 65.56 104 GLN A O 1
ATOM 834 N N . ILE A 1 105 ? 18.584 8.903 -16.033 1.00 68.19 105 ILE A N 1
ATOM 835 C CA . ILE A 1 105 ? 19.077 8.782 -17.408 1.00 68.19 105 ILE A CA 1
ATOM 836 C C . ILE A 1 105 ? 20.229 7.776 -17.499 1.00 68.19 105 ILE A C 1
ATOM 838 O O . ILE A 1 105 ? 20.274 7.035 -18.473 1.00 68.19 105 ILE A O 1
ATOM 842 N N . ALA A 1 106 ? 21.127 7.714 -16.508 1.00 69.69 106 ALA A N 1
ATOM 843 C CA . ALA A 1 106 ? 22.237 6.756 -16.520 1.00 69.69 106 ALA A CA 1
ATOM 844 C C . ALA A 1 106 ? 21.734 5.305 -16.402 1.00 69.69 106 ALA A C 1
ATOM 846 O O . ALA A 1 106 ? 22.121 4.444 -17.190 1.00 69.69 106 ALA A O 1
ATOM 847 N N . ASP A 1 107 ? 20.794 5.057 -15.485 1.00 72.81 107 ASP A N 1
ATOM 848 C CA . ASP A 1 107 ? 20.152 3.747 -15.324 1.00 72.81 107 ASP A CA 1
ATOM 849 C C . ASP A 1 107 ? 19.375 3.344 -16.589 1.00 72.81 107 ASP A C 1
ATOM 851 O O . ASP A 1 107 ? 19.415 2.191 -17.022 1.00 72.81 107 ASP A O 1
ATOM 855 N N . LEU A 1 108 ? 18.700 4.307 -17.225 1.00 71.06 108 LEU A N 1
ATOM 856 C CA . LEU A 1 108 ? 17.973 4.090 -18.474 1.00 71.06 108 LEU A CA 1
ATOM 857 C C . LEU A 1 108 ? 18.913 3.824 -19.660 1.00 71.06 108 LEU A C 1
ATOM 859 O O . LEU A 1 108 ? 18.611 2.979 -20.501 1.00 71.06 108 LEU A O 1
ATOM 863 N N . ALA A 1 109 ? 20.045 4.526 -19.735 1.00 70.75 109 ALA A N 1
ATOM 864 C CA . ALA A 1 109 ? 21.074 4.301 -20.746 1.00 70.75 109 ALA A CA 1
ATOM 865 C C . ALA A 1 109 ? 21.618 2.869 -20.646 1.00 70.75 109 ALA A C 1
ATOM 867 O O . ALA A 1 109 ? 21.654 2.164 -21.656 1.00 70.75 109 ALA A O 1
ATOM 868 N N . ALA A 1 110 ? 21.900 2.401 -19.425 1.00 73.75 110 ALA A N 1
ATOM 869 C CA . ALA A 1 110 ? 22.314 1.025 -19.173 1.00 73.75 110 ALA A CA 1
ATOM 870 C C . ALA A 1 110 ? 21.229 -0.003 -19.562 1.00 73.75 110 ALA A C 1
ATOM 872 O O . ALA A 1 110 ? 21.548 -1.010 -20.196 1.00 73.75 110 ALA A O 1
ATOM 873 N N . GLU A 1 111 ? 19.947 0.248 -19.252 1.00 73.31 111 GLU A N 1
ATOM 874 C CA . GLU A 1 111 ? 18.831 -0.611 -19.701 1.00 73.31 111 GLU A CA 1
ATOM 875 C C . GLU A 1 111 ? 18.706 -0.682 -21.235 1.00 73.31 111 GLU A C 1
ATOM 877 O O . GLU A 1 111 ? 18.280 -1.707 -21.771 1.00 73.31 111 GLU A O 1
ATOM 882 N N . LEU A 1 112 ? 19.061 0.393 -21.943 1.00 75.56 112 LEU A N 1
ATOM 883 C CA . LEU A 1 112 ? 19.023 0.486 -23.407 1.00 75.56 112 LEU A CA 1
ATOM 884 C C . LEU A 1 112 ? 20.301 -0.040 -24.086 1.00 75.56 112 LEU A C 1
ATOM 886 O O . LEU A 1 112 ? 20.364 -0.065 -25.315 1.00 75.56 112 LEU A O 1
ATOM 890 N N . GLY A 1 113 ? 21.296 -0.483 -23.308 1.00 74.25 113 GLY A N 1
ATOM 891 C CA . GLY A 1 113 ? 22.563 -1.022 -23.810 1.00 74.25 113 GLY A CA 1
ATOM 892 C C . GLY A 1 113 ? 23.620 0.035 -24.144 1.00 74.25 113 GLY A C 1
ATOM 893 O O . GLY A 1 113 ? 24.595 -0.279 -24.825 1.00 74.25 113 GLY A O 1
ATOM 894 N N . PHE A 1 114 ? 23.445 1.274 -23.682 1.00 72.94 114 PHE A N 1
ATOM 895 C CA . PHE A 1 114 ? 24.466 2.316 -23.750 1.00 72.94 114 PHE A CA 1
ATOM 896 C C . PHE A 1 114 ? 25.291 2.290 -22.465 1.00 72.94 114 PHE A C 1
ATOM 898 O O . PHE A 1 114 ? 24.794 2.597 -21.383 1.00 72.94 114 PHE A O 1
ATOM 905 N N . TYR A 1 115 ? 26.556 1.911 -22.595 1.00 68.38 115 TYR A N 1
ATOM 906 C CA . TYR A 1 115 ? 27.517 1.877 -21.496 1.00 68.38 115 TYR A CA 1
ATOM 907 C C . TYR A 1 115 ? 28.450 3.087 -21.575 1.00 68.38 115 TYR A C 1
ATOM 909 O O . TYR A 1 115 ? 28.605 3.675 -22.645 1.00 68.38 115 TYR A O 1
ATOM 917 N N . ASP A 1 116 ? 29.101 3.436 -20.463 1.00 63.84 116 ASP A N 1
ATOM 918 C CA . ASP A 1 116 ? 30.029 4.578 -20.368 1.00 63.84 116 ASP A CA 1
ATOM 919 C C . ASP A 1 116 ? 31.149 4.549 -21.428 1.00 63.84 116 ASP A C 1
ATOM 921 O O . ASP A 1 116 ? 31.694 5.586 -21.790 1.00 63.84 116 ASP A O 1
ATOM 925 N N . GLU A 1 117 ? 31.459 3.371 -21.973 1.00 62.25 117 GLU A N 1
ATOM 926 C CA . GLU A 1 117 ? 32.404 3.162 -23.078 1.00 62.25 117 GLU A CA 1
ATOM 927 C C . GLU A 1 117 ? 31.953 3.802 -24.405 1.00 62.25 117 GLU A C 1
ATOM 929 O O . GLU A 1 117 ? 32.789 4.082 -25.259 1.00 62.25 117 GLU A O 1
ATOM 934 N N . ALA A 1 118 ? 30.649 4.041 -24.583 1.00 56.28 118 ALA A N 1
ATOM 935 C CA . ALA A 1 118 ? 30.061 4.685 -25.760 1.00 56.28 118 ALA A CA 1
ATOM 936 C C . ALA A 1 118 ? 29.956 6.214 -25.624 1.00 56.28 118 ALA A C 1
ATOM 938 O O . ALA A 1 118 ? 29.626 6.901 -26.593 1.00 56.28 118 ALA A O 1
ATOM 939 N N . ILE A 1 119 ? 30.207 6.753 -24.428 1.00 59.38 119 ILE A N 1
ATOM 940 C CA . ILE A 1 119 ? 30.249 8.192 -24.192 1.00 59.38 119 ILE A CA 1
ATOM 941 C C . ILE A 1 119 ? 31.691 8.622 -24.442 1.00 59.38 119 ILE A C 1
ATOM 943 O O . ILE A 1 119 ? 32.530 8.600 -23.540 1.00 59.38 119 ILE A O 1
ATOM 947 N N . ASP A 1 120 ? 31.984 8.974 -25.695 1.00 54.09 120 ASP A N 1
ATOM 948 C CA . ASP A 1 120 ? 33.256 9.594 -26.055 1.00 54.09 120 ASP A CA 1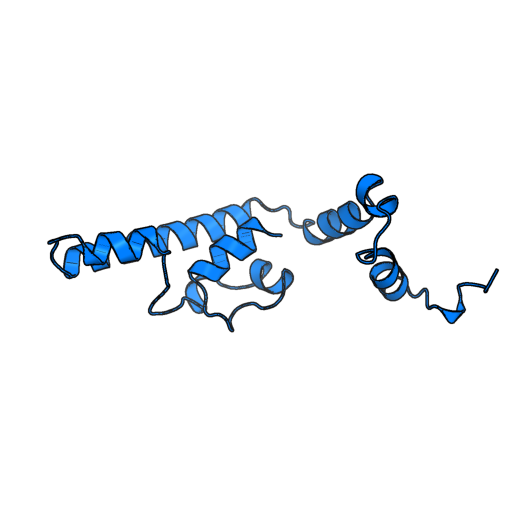
ATOM 949 C C . ASP A 1 120 ? 33.542 10.742 -25.079 1.00 54.09 120 ASP A C 1
ATOM 951 O O . ASP A 1 120 ? 32.733 11.660 -24.902 1.00 54.09 120 ASP A O 1
ATOM 955 N N . LYS A 1 121 ? 34.695 10.660 -24.406 1.00 51.09 121 LYS A N 1
ATOM 956 C CA . LYS A 1 121 ? 35.219 11.732 -23.559 1.00 51.09 121 LYS A CA 1
ATOM 957 C C . LYS A 1 121 ? 35.541 12.928 -24.457 1.00 51.09 121 LYS A C 1
ATOM 959 O O . LYS A 1 121 ? 36.643 13.000 -24.998 1.00 51.09 121 LYS A O 1
ATOM 964 N N . LEU A 1 122 ? 34.566 13.815 -24.637 1.00 44.56 122 LEU A N 1
ATOM 965 C CA . LEU A 1 122 ? 34.768 15.167 -25.162 1.00 44.56 122 LEU A CA 1
ATOM 966 C C . LEU A 1 122 ? 35.574 16.013 -24.171 1.00 44.56 122 LEU A C 1
ATOM 968 O O . LEU A 1 122 ? 35.277 15.944 -22.955 1.00 44.56 122 LEU A O 1
#

Radius of gyration: 20.61 Å; chains: 1; bounding box: 50×33×54 Å